Protein AF-A0A8T9BQ75-F1 (afdb_monomer_lite)

Organism: NCBI:txid602035

InterPro domains:
  IPR021858 Fungal transcription factor [PF11951] (4-120)

Foldseek 3Di:
DDDPCLQFDPPVPDDPPDDSGLCPVVLVVQPLLVLLVVLSVVVVVCVVPNDPDLCVNVVSVVVSVVSLVVQCVDVVRLLALSSLVSLLSCLVCVRPDPPVVSNVVSLVSNVVSQVVLVHQVSHDSPCSSVVSCVVNPHPNDPPDDDCPVVD

Secondary structure (DSSP, 8-state):
--S-TTTS---TT--TTS-S-TTHHHHHT-HHHHHHHHHHHHHHHHHHS--S-THHHHHHHHHHHHHHHHHHTSHHHHTSHHHHHHHHHHHHH-TTS--HHHHHHHHHHHHHHHHHTTSGGG--GGGHHHHHHHHH--TTSTTPPTTTT--

Radius of gyration: 15.54 Å; chains: 1; bounding box: 38×32×38 Å

Sequence (151 aa):
MRLAPWLSYLDDSLTATSPRISWLPYAVHHPPLFHATLLVAAVHLNRRQPLRDASVLLRLKIQTIAVANESMDNASDSISDQMMMVALILLYFNVGGDDREEFVIHLKGIHQMLLLRGGVRNLGMDGMVKNWLGVCHGPWQDDWEEGAFSR

pLDDT: mean 81.85, std 16.56, range [36.25, 96.56]

Structure (mmCIF, N/CA/C/O backbone):
data_AF-A0A8T9BQ75-F1
#
_entry.id   AF-A0A8T9BQ75-F1
#
loop_
_atom_site.group_PDB
_atom_site.id
_atom_site.type_symbol
_atom_site.label_atom_id
_atom_site.label_alt_id
_atom_site.label_comp_id
_atom_site.label_asym_id
_atom_site.label_entity_id
_atom_site.label_seq_id
_atom_site.pdbx_PDB_ins_code
_atom_site.Cartn_x
_atom_site.Cartn_y
_atom_site.Cartn_z
_atom_site.occupancy
_atom_site.B_iso_or_equiv
_atom_site.auth_seq_id
_atom_site.auth_comp_id
_atom_site.auth_asym_id
_atom_site.auth_atom_id
_atom_site.pdbx_PDB_model_num
ATOM 1 N N . MET A 1 1 ? 1.018 -18.232 -17.367 1.00 38.03 1 MET A N 1
ATOM 2 C CA . MET A 1 1 ? 1.692 -17.754 -16.141 1.00 38.03 1 MET A CA 1
ATOM 3 C C . MET A 1 1 ? 0.823 -16.644 -15.555 1.00 38.03 1 MET A C 1
ATOM 5 O O . MET A 1 1 ? 0.658 -15.626 -16.215 1.00 38.03 1 MET A O 1
ATOM 9 N N . ARG A 1 2 ? 0.120 -16.922 -14.443 1.00 36.25 2 ARG A N 1
ATOM 10 C CA . ARG A 1 2 ? -0.895 -16.036 -13.833 1.00 36.25 2 ARG A CA 1
ATOM 11 C C . ARG A 1 2 ? -0.237 -14.720 -13.386 1.00 36.25 2 ARG A C 1
ATOM 13 O O . ARG A 1 2 ? 0.890 -14.752 -12.895 1.00 36.25 2 ARG A O 1
ATOM 20 N N . LEU A 1 3 ? -0.934 -13.588 -13.551 1.00 44.56 3 LEU A N 1
ATOM 21 C CA . LEU A 1 3 ? -0.646 -12.380 -12.766 1.00 44.56 3 LEU A CA 1
ATOM 22 C C . LEU A 1 3 ? -0.578 -12.791 -11.291 1.00 44.56 3 LEU A C 1
ATOM 24 O O . LEU A 1 3 ? -1.219 -13.771 -10.904 1.00 44.56 3 LEU A O 1
ATOM 28 N N . ALA A 1 4 ? 0.225 -12.088 -10.499 1.00 50.03 4 ALA A N 1
ATOM 29 C CA . ALA A 1 4 ? 0.239 -12.229 -9.051 1.00 50.03 4 ALA A CA 1
ATOM 30 C C . ALA A 1 4 ? -1.194 -12.493 -8.528 1.00 50.03 4 ALA A C 1
ATOM 32 O O . ALA A 1 4 ? -2.047 -11.628 -8.729 1.00 50.03 4 ALA A O 1
ATOM 33 N N . PRO A 1 5 ? -1.497 -13.671 -7.940 1.00 49.19 5 PRO A N 1
ATOM 34 C CA . PRO A 1 5 ? -2.872 -14.079 -7.621 1.00 49.19 5 PRO A CA 1
ATOM 35 C C . PRO A 1 5 ? -3.648 -13.068 -6.765 1.00 49.19 5 PRO A C 1
ATOM 37 O O . PRO A 1 5 ? -4.870 -13.050 -6.784 1.00 49.19 5 PRO A O 1
ATOM 40 N N . TRP A 1 6 ? -2.931 -12.194 -6.059 1.00 51.53 6 TRP A N 1
ATOM 41 C CA . TRP A 1 6 ? -3.455 -11.117 -5.221 1.00 51.53 6 TRP A CA 1
ATOM 42 C C . TRP A 1 6 ? -3.874 -9.842 -5.983 1.00 51.53 6 TRP A C 1
ATOM 44 O O . TRP A 1 6 ? -4.619 -9.025 -5.452 1.00 51.53 6 TRP A O 1
ATOM 54 N N . LEU A 1 7 ? -3.388 -9.639 -7.213 1.00 51.69 7 LEU A N 1
ATOM 55 C CA . LEU A 1 7 ? -3.745 -8.520 -8.103 1.00 51.69 7 LEU A CA 1
ATOM 56 C C . LEU A 1 7 ? -4.855 -8.908 -9.083 1.00 51.69 7 LEU A C 1
ATOM 58 O O . LEU A 1 7 ? -5.437 -8.065 -9.748 1.00 51.69 7 LEU A O 1
ATOM 62 N N . SER A 1 8 ? -5.147 -10.193 -9.204 1.00 47.38 8 SER A N 1
ATOM 63 C CA . SER A 1 8 ? -6.233 -10.699 -10.027 1.00 47.38 8 SER A CA 1
ATOM 64 C C . SER A 1 8 ? -7.095 -11.582 -9.147 1.00 47.38 8 SER A C 1
ATOM 66 O O . SER A 1 8 ? -6.848 -12.786 -9.085 1.00 47.38 8 SER A O 1
ATOM 68 N N . TYR A 1 9 ? -8.085 -11.010 -8.461 1.00 50.22 9 TYR A N 1
ATOM 69 C CA . TYR A 1 9 ? -9.139 -11.870 -7.947 1.00 50.22 9 TYR A CA 1
ATOM 70 C C . TYR A 1 9 ? -9.979 -12.358 -9.130 1.00 50.22 9 TYR A C 1
ATOM 72 O O . TYR A 1 9 ? -10.445 -11.574 -9.960 1.00 50.22 9 TYR A O 1
ATOM 80 N N . LEU A 1 10 ? -10.083 -13.681 -9.221 1.00 48.03 10 LEU A N 1
ATOM 81 C CA . LEU A 1 10 ? -11.159 -14.389 -9.892 1.00 48.03 10 LEU A CA 1
ATOM 82 C C . LEU A 1 10 ? -12.286 -14.406 -8.863 1.00 48.03 10 LEU A C 1
ATOM 84 O O . LEU A 1 10 ? -12.281 -15.246 -7.974 1.00 48.03 10 LEU A O 1
ATOM 88 N N . ASP A 1 11 ? -13.170 -13.417 -8.897 1.00 43.25 11 ASP A N 1
ATOM 89 C CA . ASP A 1 11 ? -14.451 -13.591 -8.224 1.00 43.25 11 ASP A CA 1
ATOM 90 C C . ASP A 1 11 ? -15.203 -14.689 -8.996 1.00 43.25 11 ASP A C 1
ATOM 92 O O . ASP A 1 11 ? -15.363 -14.606 -10.215 1.00 43.25 11 ASP A O 1
ATOM 96 N N . ASP A 1 12 ? -15.574 -15.763 -8.294 1.00 41.59 12 ASP A N 1
ATOM 97 C CA . ASP A 1 12 ? -16.243 -16.940 -8.864 1.00 41.59 12 ASP A CA 1
ATOM 98 C C . ASP A 1 12 ? -17.642 -16.606 -9.424 1.00 41.59 12 ASP A C 1
ATOM 100 O O . ASP A 1 12 ? -18.231 -17.409 -10.149 1.00 41.59 12 ASP A O 1
ATOM 104 N N . SER A 1 13 ? -18.166 -15.411 -9.131 1.00 47.84 13 SER A N 1
ATOM 105 C CA . SER A 1 13 ? -19.391 -14.854 -9.709 1.00 47.84 13 SER A CA 1
ATOM 106 C C . SER A 1 13 ? -19.157 -13.970 -10.947 1.00 47.84 13 SER A C 1
ATOM 108 O O . SER A 1 13 ? -20.120 -13.587 -11.621 1.00 47.84 13 SER A O 1
ATOM 110 N N . LEU A 1 14 ? -17.899 -13.681 -11.319 1.00 47.22 14 LEU A N 1
ATOM 111 C CA . LEU A 1 14 ? -17.581 -12.888 -12.510 1.00 47.22 14 LEU A CA 1
ATOM 112 C C . LEU A 1 14 ? -17.801 -13.704 -13.785 1.00 47.22 14 LEU A C 1
ATOM 114 O O . LEU A 1 14 ? -17.067 -14.633 -14.122 1.00 47.22 14 LEU A O 1
ATOM 118 N N . THR A 1 15 ? -18.807 -13.293 -14.551 1.00 49.16 15 THR A N 1
ATOM 119 C CA . THR A 1 15 ? -19.034 -13.779 -15.914 1.00 49.16 15 THR A CA 1
ATOM 120 C C . THR A 1 15 ? -17.846 -13.439 -16.824 1.00 49.16 15 THR A C 1
ATOM 122 O O . THR A 1 15 ? -17.149 -12.442 -16.629 1.00 49.16 15 THR A O 1
ATOM 125 N N . ALA A 1 16 ? -17.625 -14.252 -17.866 1.00 47.91 16 ALA A N 1
ATOM 126 C CA . ALA A 1 16 ? -16.500 -14.140 -18.809 1.00 47.91 16 ALA A CA 1
ATOM 127 C C . ALA A 1 16 ? -16.372 -12.780 -19.542 1.00 47.91 16 ALA A C 1
ATOM 129 O O . ALA A 1 16 ? -15.420 -12.577 -20.295 1.00 47.91 16 ALA A O 1
ATOM 130 N N . THR A 1 17 ? -17.320 -11.864 -19.336 1.00 45.59 17 THR A N 1
ATOM 131 C CA . THR A 1 17 ? -17.451 -10.564 -19.997 1.00 45.59 17 THR A CA 1
ATOM 132 C C . THR A 1 17 ? -16.987 -9.365 -19.160 1.00 45.59 17 THR A C 1
ATOM 134 O O . THR A 1 17 ? -16.838 -8.290 -19.734 1.00 45.59 17 THR A O 1
ATOM 137 N N . SER A 1 18 ? -16.714 -9.513 -17.854 1.00 45.12 18 SER A N 1
ATOM 138 C CA . SER A 1 18 ? -16.167 -8.426 -17.014 1.00 45.12 18 SER A CA 1
ATOM 139 C C . SER A 1 18 ? -14.665 -8.606 -16.746 1.00 45.12 18 SER A C 1
ATOM 141 O O . SER A 1 18 ? -14.202 -9.731 -16.542 1.00 45.12 18 SER A O 1
ATOM 143 N N . PRO A 1 19 ? -13.854 -7.529 -16.781 1.00 48.25 19 PRO A N 1
ATOM 144 C CA . PRO A 1 19 ? -12.406 -7.663 -16.781 1.00 48.25 19 PRO A CA 1
ATOM 145 C C . PRO A 1 19 ? -11.849 -8.150 -15.440 1.00 48.25 19 PRO A C 1
ATOM 147 O O . PRO A 1 19 ? -12.257 -7.726 -14.365 1.00 48.25 19 PRO A O 1
ATOM 150 N N . ARG A 1 20 ? -10.810 -8.982 -15.557 1.00 57.31 20 ARG A N 1
ATOM 151 C CA . ARG A 1 20 ? -9.979 -9.624 -14.518 1.00 57.31 20 ARG A CA 1
ATOM 152 C C . ARG A 1 20 ? -9.143 -8.636 -13.668 1.00 57.31 20 ARG A C 1
ATOM 154 O O . ARG A 1 20 ? -8.060 -8.995 -13.211 1.00 57.31 20 ARG A O 1
ATOM 161 N N . ILE A 1 21 ? -9.584 -7.378 -13.548 1.00 66.88 21 ILE A N 1
ATOM 162 C CA . ILE A 1 21 ? -8.822 -6.219 -13.048 1.00 66.88 21 ILE A CA 1
ATOM 163 C C . ILE A 1 21 ? -9.681 -5.412 -12.052 1.00 66.88 21 ILE A C 1
ATOM 165 O O . ILE A 1 21 ? -9.906 -4.215 -12.224 1.00 66.88 21 ILE A O 1
ATOM 169 N N . SER A 1 22 ? -10.189 -6.077 -11.012 1.00 72.00 22 SER A N 1
ATOM 170 C CA . SER A 1 22 ? -11.098 -5.486 -10.010 1.00 72.00 22 SER A CA 1
ATOM 171 C C . SER A 1 22 ? -10.499 -4.307 -9.230 1.00 72.00 22 SER A C 1
ATOM 173 O O . SER A 1 22 ? -11.227 -3.476 -8.705 1.00 72.00 22 SER A O 1
ATOM 175 N N . TRP A 1 23 ? -9.173 -4.181 -9.185 1.00 79.94 23 TRP A N 1
ATOM 176 C CA . TRP A 1 23 ? -8.471 -3.089 -8.502 1.00 79.94 23 TRP A CA 1
ATOM 177 C C . TRP A 1 23 ? -8.386 -1.794 -9.313 1.00 79.94 23 TRP A C 1
ATOM 179 O O . TRP A 1 23 ? -8.196 -0.730 -8.725 1.00 79.94 23 TRP A O 1
ATOM 189 N N . LEU A 1 24 ? -8.495 -1.853 -10.646 1.00 83.62 24 LEU A N 1
ATOM 190 C CA . LEU A 1 24 ? -8.215 -0.697 -11.505 1.00 83.62 24 LEU A CA 1
ATOM 191 C C . LEU A 1 24 ? -9.163 0.482 -11.252 1.00 83.62 24 LEU A C 1
ATOM 193 O O . LEU A 1 24 ? -8.645 1.591 -11.131 1.00 83.62 24 LEU A O 1
ATOM 197 N N . PRO A 1 25 ? -10.490 0.290 -11.096 1.00 86.88 25 PRO A N 1
ATOM 198 C CA . PRO A 1 25 ? -11.391 1.385 -10.737 1.00 86.88 25 PRO A CA 1
ATOM 199 C C . PRO A 1 25 ? -10.979 2.092 -9.439 1.00 86.88 25 PRO A C 1
ATOM 201 O O . PRO A 1 25 ? -11.023 3.314 -9.364 1.00 86.88 25 PRO A O 1
ATOM 204 N N . TYR A 1 26 ? -10.501 1.352 -8.436 1.00 90.19 26 TYR A N 1
ATOM 205 C CA . TYR A 1 26 ? -10.011 1.953 -7.195 1.00 90.19 26 TYR A CA 1
ATOM 206 C C . TYR A 1 26 ? -8.706 2.721 -7.408 1.00 90.19 26 TYR A C 1
ATOM 208 O O . TYR A 1 26 ? -8.554 3.826 -6.896 1.00 90.19 26 TYR A O 1
ATOM 216 N N . ALA A 1 27 ? -7.772 2.156 -8.178 1.00 91.75 27 ALA A N 1
ATOM 217 C CA . ALA A 1 27 ? -6.476 2.774 -8.428 1.00 91.75 27 ALA A CA 1
ATOM 218 C C . ALA A 1 27 ? -6.603 4.093 -9.203 1.00 91.75 27 ALA A C 1
ATOM 220 O O . ALA A 1 27 ? -5.989 5.078 -8.811 1.00 91.75 27 ALA A O 1
ATOM 221 N N . VAL A 1 28 ? -7.425 4.154 -10.258 1.00 91.50 28 VAL A N 1
ATOM 222 C CA . VAL A 1 28 ? -7.567 5.382 -11.071 1.00 91.50 28 VAL A CA 1
ATOM 223 C C . VAL A 1 28 ? -8.197 6.552 -10.308 1.00 91.50 28 VAL A C 1
ATOM 225 O O . VAL A 1 28 ? -7.996 7.699 -10.697 1.00 91.50 28 VAL A O 1
ATOM 228 N N . HIS A 1 29 ? -8.921 6.277 -9.220 1.00 92.19 29 HIS A N 1
ATOM 229 C CA . HIS A 1 29 ? -9.534 7.291 -8.357 1.00 92.19 29 HIS A CA 1
ATOM 230 C C . HIS A 1 29 ? -8.758 7.553 -7.057 1.00 92.19 29 HIS A C 1
ATOM 232 O O . HIS A 1 29 ? -9.161 8.417 -6.285 1.00 92.19 29 HIS A O 1
ATOM 238 N N . HIS A 1 30 ? -7.651 6.847 -6.809 1.00 94.69 30 HIS A N 1
ATOM 239 C CA . HIS A 1 30 ? -6.859 6.986 -5.587 1.00 94.69 30 HIS A CA 1
ATOM 240 C C . HIS A 1 30 ? -5.364 7.122 -5.927 1.00 94.69 30 HIS A C 1
ATOM 242 O O . HIS A 1 30 ? -4.689 6.107 -6.148 1.00 94.69 30 HIS A O 1
ATOM 248 N N . PRO A 1 31 ? -4.813 8.354 -5.966 1.00 95.38 31 PRO A N 1
ATOM 249 C CA . PRO A 1 31 ? -3.450 8.608 -6.436 1.00 95.38 31 PRO A CA 1
ATOM 250 C C . PRO A 1 31 ? -2.359 7.757 -5.762 1.00 95.38 31 PRO A C 1
ATOM 252 O O . PRO A 1 31 ? -1.522 7.219 -6.495 1.00 95.38 31 PRO A O 1
ATOM 255 N N . PRO A 1 32 ? -2.363 7.529 -4.430 1.00 96.19 32 PRO A N 1
ATOM 256 C CA . PRO A 1 32 ? -1.385 6.634 -3.806 1.00 96.19 32 PRO A CA 1
ATOM 257 C C . PRO A 1 32 ? -1.462 5.193 -4.335 1.00 96.19 32 PRO A C 1
ATOM 259 O O . PRO A 1 32 ? -0.440 4.560 -4.598 1.00 96.19 32 PRO A O 1
ATOM 262 N N . LEU A 1 33 ? -2.679 4.682 -4.558 1.00 95.31 33 LEU A N 1
ATOM 263 C CA . LEU A 1 33 ? -2.898 3.312 -5.040 1.00 95.31 33 LEU A CA 1
ATOM 264 C C . LEU A 1 33 ? -2.518 3.170 -6.517 1.00 95.31 33 LEU A C 1
ATOM 266 O O . LEU A 1 33 ? -1.989 2.133 -6.923 1.00 95.31 33 LEU A O 1
ATOM 270 N N . PHE A 1 34 ? -2.713 4.221 -7.314 1.00 95.19 34 PHE A N 1
ATOM 271 C CA . PHE A 1 34 ? -2.194 4.276 -8.676 1.00 95.19 34 PHE A CA 1
ATOM 272 C C . PHE A 1 34 ? -0.664 4.157 -8.710 1.00 95.19 34 PHE A C 1
ATOM 274 O O . PHE A 1 34 ? -0.128 3.315 -9.430 1.00 95.19 34 PHE A O 1
ATOM 281 N N . HIS A 1 35 ? 0.048 4.938 -7.892 1.00 96.00 35 HIS A N 1
ATOM 282 C CA . HIS A 1 35 ? 1.513 4.883 -7.828 1.00 96.00 35 HIS A CA 1
ATOM 283 C C . HIS A 1 35 ? 2.014 3.526 -7.323 1.00 96.00 35 HIS A C 1
ATOM 285 O O . HIS A 1 35 ? 2.903 2.933 -7.939 1.00 96.00 35 HIS A O 1
ATOM 291 N N . ALA A 1 36 ? 1.371 2.976 -6.289 1.00 94.38 36 ALA A N 1
ATOM 292 C CA . ALA A 1 36 ? 1.658 1.630 -5.807 1.00 94.38 36 ALA A CA 1
ATOM 293 C C . ALA A 1 36 ? 1.468 0.585 -6.921 1.00 94.38 36 ALA A C 1
ATOM 295 O O . ALA A 1 36 ? 2.316 -0.282 -7.110 1.00 94.38 36 ALA A O 1
ATOM 296 N N . THR A 1 37 ? 0.418 0.702 -7.738 1.00 92.50 37 THR A N 1
ATOM 297 C CA . THR A 1 37 ? 0.192 -0.181 -8.895 1.00 92.50 37 THR A CA 1
ATOM 298 C C . THR A 1 37 ? 1.347 -0.110 -9.901 1.00 92.50 37 THR A C 1
ATOM 300 O O . THR A 1 37 ? 1.819 -1.150 -10.369 1.00 92.50 37 THR A O 1
ATOM 303 N N . LEU A 1 38 ? 1.833 1.094 -10.224 1.00 93.25 38 LEU A N 1
ATOM 304 C CA . LEU A 1 38 ? 2.976 1.276 -11.128 1.00 93.25 38 LEU A CA 1
ATOM 305 C C . LEU A 1 38 ? 4.253 0.646 -10.565 1.00 93.25 38 LEU A C 1
ATOM 307 O O . LEU A 1 38 ? 4.982 -0.018 -11.306 1.00 93.25 38 LEU A O 1
ATOM 311 N N . LEU A 1 39 ? 4.501 0.800 -9.260 1.00 92.62 39 LEU A N 1
ATOM 312 C CA . LEU A 1 39 ? 5.607 0.137 -8.573 1.00 92.62 39 LEU A CA 1
ATOM 313 C C . LEU A 1 39 ? 5.513 -1.384 -8.725 1.00 92.62 39 LEU A C 1
ATOM 315 O O . LEU A 1 39 ? 6.477 -2.019 -9.150 1.00 92.62 39 LEU A O 1
ATOM 319 N N . VAL A 1 40 ? 4.348 -1.970 -8.442 1.00 89.19 40 VAL A N 1
ATOM 320 C CA . VAL A 1 40 ? 4.144 -3.419 -8.564 1.00 89.19 40 VAL A CA 1
ATOM 321 C C . VAL A 1 40 ? 4.364 -3.893 -9.998 1.00 89.19 40 VAL A C 1
ATOM 323 O O . VAL A 1 40 ? 5.070 -4.880 -10.224 1.00 89.19 40 VAL A O 1
ATOM 326 N N . ALA A 1 41 ? 3.822 -3.174 -10.982 1.00 88.31 41 ALA A N 1
ATOM 327 C CA . ALA A 1 41 ? 4.040 -3.478 -12.391 1.00 88.31 41 ALA A CA 1
ATOM 328 C C . ALA A 1 41 ? 5.536 -3.454 -12.747 1.00 88.31 41 ALA A C 1
ATOM 330 O O . ALA A 1 41 ? 6.032 -4.394 -13.372 1.00 88.31 41 ALA A O 1
ATOM 331 N N . ALA A 1 42 ? 6.274 -2.436 -12.296 1.00 90.31 42 ALA A N 1
ATOM 332 C CA . ALA A 1 42 ? 7.710 -2.321 -12.524 1.00 90.31 42 ALA A CA 1
ATOM 333 C C . ALA A 1 42 ? 8.504 -3.451 -11.849 1.00 90.31 42 ALA A C 1
ATOM 335 O O . ALA A 1 42 ? 9.381 -4.035 -12.486 1.00 90.31 42 ALA A O 1
ATOM 336 N N . VAL A 1 43 ? 8.170 -3.825 -10.608 1.00 88.00 43 VAL A N 1
ATOM 337 C CA . VAL A 1 43 ? 8.792 -4.963 -9.907 1.00 88.00 43 VAL A CA 1
ATOM 338 C C . VAL A 1 43 ? 8.555 -6.267 -10.671 1.00 88.00 43 VAL A C 1
ATOM 340 O O . VAL A 1 43 ? 9.488 -7.046 -10.877 1.00 88.00 43 VAL A O 1
ATOM 343 N N . HIS A 1 44 ? 7.328 -6.513 -11.137 1.00 83.75 44 HIS A N 1
ATOM 344 C CA . HIS A 1 44 ? 7.020 -7.706 -11.927 1.00 83.75 44 HIS A CA 1
ATOM 345 C C . HIS A 1 44 ? 7.746 -7.730 -13.270 1.00 83.75 44 HIS A C 1
ATOM 347 O O . HIS A 1 44 ? 8.243 -8.786 -13.667 1.00 83.75 44 HIS A O 1
ATOM 353 N N . LEU A 1 45 ? 7.824 -6.594 -13.965 1.00 86.81 45 LEU A N 1
ATOM 354 C CA . LEU A 1 45 ? 8.591 -6.482 -15.203 1.00 86.81 45 LEU A CA 1
ATOM 355 C C . LEU A 1 45 ? 10.074 -6.757 -14.945 1.00 86.81 45 LEU A C 1
ATOM 357 O O . LEU A 1 45 ? 10.633 -7.614 -15.621 1.00 86.81 45 LEU A O 1
ATOM 361 N N . ASN A 1 46 ? 10.663 -6.149 -13.911 1.00 87.88 46 ASN A N 1
ATOM 362 C CA . ASN A 1 46 ? 12.061 -6.351 -13.527 1.00 87.88 46 ASN A CA 1
ATOM 363 C C . ASN A 1 46 ? 12.390 -7.822 -13.212 1.00 87.88 46 ASN A C 1
ATOM 365 O O . ASN A 1 46 ? 13.460 -8.308 -13.561 1.00 87.88 46 ASN A O 1
ATOM 369 N N . ARG A 1 47 ? 11.456 -8.561 -12.592 1.00 84.56 47 ARG A N 1
ATOM 370 C CA . ARG A 1 47 ? 11.604 -10.009 -12.333 1.00 84.56 47 ARG A CA 1
ATOM 371 C C . ARG A 1 47 ? 11.599 -10.855 -13.610 1.00 84.56 47 ARG A C 1
ATOM 373 O O . ARG A 1 47 ? 12.199 -11.923 -13.629 1.00 84.56 47 ARG A O 1
ATOM 380 N N . ARG A 1 48 ? 10.892 -10.418 -14.658 1.00 84.88 48 ARG A N 1
ATOM 381 C CA . ARG A 1 48 ? 10.815 -11.128 -15.951 1.00 84.88 48 ARG A CA 1
ATOM 382 C C . ARG A 1 48 ? 11.981 -10.776 -16.863 1.00 84.88 48 ARG A C 1
ATOM 384 O O . ARG A 1 48 ? 12.491 -11.634 -17.573 1.00 84.88 48 ARG A O 1
ATOM 391 N N . GLN A 1 49 ? 12.350 -9.507 -16.860 1.00 88.12 49 GLN A N 1
ATOM 392 C CA . GLN A 1 49 ? 13.438 -8.943 -17.627 1.00 88.12 49 GLN A CA 1
ATOM 393 C C . GLN A 1 49 ? 14.041 -7.822 -16.780 1.00 88.12 49 GLN A C 1
ATOM 395 O O . GLN A 1 49 ? 13.383 -6.790 -16.617 1.00 88.12 49 GLN A O 1
ATOM 400 N N . PRO A 1 50 ? 15.261 -8.006 -16.245 1.00 89.25 50 PRO A N 1
ATOM 401 C CA . PRO A 1 50 ? 15.912 -6.980 -15.449 1.00 89.25 50 PRO A CA 1
ATOM 402 C C . PRO A 1 50 ? 15.912 -5.638 -16.179 1.00 89.25 50 PRO A C 1
ATOM 404 O O . PRO A 1 50 ? 16.298 -5.540 -17.349 1.00 89.25 50 PRO A O 1
ATOM 407 N N . LEU A 1 51 ? 15.435 -4.608 -15.487 1.00 87.75 51 LEU A N 1
ATOM 408 C CA . LEU A 1 51 ? 15.478 -3.237 -15.960 1.00 87.75 51 LEU A CA 1
ATOM 409 C C . LEU A 1 51 ? 16.943 -2.827 -16.113 1.00 87.75 51 LEU A C 1
ATOM 411 O O . LEU A 1 51 ? 17.794 -3.194 -15.305 1.00 87.75 51 LEU A O 1
ATOM 415 N N . ARG A 1 52 ? 17.233 -2.028 -17.143 1.00 90.19 52 ARG A N 1
ATOM 416 C CA . ARG A 1 52 ? 18.587 -1.491 -17.366 1.00 90.19 52 ARG A CA 1
ATOM 417 C C . ARG A 1 52 ? 19.069 -0.633 -16.197 1.00 90.19 52 ARG A C 1
ATOM 419 O O . ARG A 1 52 ? 20.260 -0.586 -15.927 1.00 90.19 52 ARG A O 1
ATOM 426 N N . ASP A 1 53 ? 18.131 0.036 -15.538 1.00 89.88 53 ASP A N 1
ATOM 427 C CA . ASP A 1 53 ? 18.362 0.865 -14.366 1.00 89.88 53 ASP A CA 1
ATOM 428 C C . ASP A 1 53 ? 17.452 0.392 -13.225 1.00 89.88 53 ASP A C 1
ATOM 430 O O . ASP A 1 53 ? 16.238 0.611 -13.239 1.00 89.88 53 ASP A O 1
ATOM 434 N N . ALA A 1 54 ? 18.047 -0.270 -12.234 1.00 83.19 54 ALA A N 1
ATOM 435 C CA . ALA A 1 54 ? 17.332 -0.762 -11.060 1.00 83.19 54 ALA A CA 1
ATOM 436 C C . ALA A 1 54 ? 16.858 0.373 -10.130 1.00 83.19 54 ALA A C 1
ATOM 438 O O . ALA A 1 54 ? 15.916 0.171 -9.360 1.00 83.19 54 ALA A O 1
ATOM 439 N N . SER A 1 55 ? 17.442 1.578 -10.226 1.00 89.31 55 SER A N 1
ATOM 440 C CA . SER A 1 55 ? 17.059 2.732 -9.398 1.00 89.31 55 SER A CA 1
ATOM 441 C C . SER A 1 55 ? 15.626 3.204 -9.666 1.00 89.31 55 SER A C 1
ATOM 443 O O . SER A 1 55 ? 15.004 3.833 -8.809 1.00 89.31 55 SER A O 1
ATOM 445 N N . VAL A 1 56 ? 15.056 2.835 -10.820 1.00 91.81 56 VAL A N 1
ATOM 446 C CA . VAL A 1 56 ? 13.650 3.081 -11.165 1.00 91.81 56 VAL A CA 1
ATOM 447 C C . VAL A 1 56 ? 12.703 2.504 -10.111 1.00 91.81 56 VAL A C 1
ATOM 449 O O . VAL A 1 56 ? 11.724 3.160 -9.763 1.00 91.81 56 VAL A O 1
ATOM 452 N N . LEU A 1 57 ? 12.997 1.320 -9.563 1.00 91.69 57 LEU A N 1
ATOM 453 C CA . LEU A 1 57 ? 12.146 0.700 -8.542 1.00 91.69 57 LEU A CA 1
ATOM 454 C C . LEU A 1 57 ? 12.152 1.508 -7.241 1.00 91.69 57 LEU A C 1
ATOM 456 O O . LEU A 1 57 ? 11.094 1.766 -6.669 1.00 91.69 57 LEU A O 1
ATOM 460 N N . LEU A 1 58 ? 13.334 1.964 -6.815 1.00 91.88 58 LEU A N 1
ATOM 461 C CA . LEU A 1 58 ? 13.476 2.810 -5.632 1.00 91.88 58 LEU A CA 1
ATOM 462 C C . LEU A 1 58 ? 12.774 4.160 -5.828 1.00 91.88 58 LEU A C 1
ATOM 464 O O . LEU A 1 58 ? 12.054 4.614 -4.945 1.00 91.88 58 LEU A O 1
ATOM 468 N N . ARG A 1 59 ? 12.914 4.778 -7.006 1.00 93.88 59 ARG A N 1
ATOM 469 C CA . ARG A 1 59 ? 12.218 6.029 -7.341 1.00 93.88 59 ARG A CA 1
ATOM 470 C C . ARG A 1 59 ? 10.699 5.881 -7.294 1.00 93.88 59 ARG A C 1
ATOM 472 O O . ARG A 1 59 ? 10.038 6.733 -6.713 1.00 93.88 59 ARG A O 1
ATOM 479 N N . LEU A 1 60 ? 10.154 4.806 -7.867 1.00 94.75 60 LEU A N 1
ATOM 480 C CA . LEU A 1 60 ? 8.713 4.532 -7.832 1.00 94.75 60 LEU A CA 1
ATOM 481 C C . LEU A 1 60 ? 8.210 4.310 -6.400 1.00 94.75 60 LEU A C 1
ATOM 483 O O . LEU A 1 60 ? 7.131 4.790 -6.053 1.00 94.75 60 LEU A O 1
ATOM 487 N N . LYS A 1 61 ? 8.999 3.643 -5.549 1.00 94.12 61 LYS A N 1
ATOM 488 C CA . LYS A 1 61 ? 8.692 3.516 -4.119 1.00 94.12 61 LYS A CA 1
ATOM 489 C C . LYS A 1 61 ? 8.677 4.874 -3.421 1.00 94.12 61 LYS A C 1
ATOM 491 O O . LYS A 1 61 ? 7.686 5.192 -2.773 1.00 94.12 61 LYS A O 1
ATOM 496 N N . ILE A 1 62 ? 9.721 5.686 -3.592 1.00 94.56 62 ILE A N 1
ATOM 497 C CA . ILE A 1 62 ? 9.804 7.030 -2.995 1.00 94.56 62 ILE A CA 1
ATOM 498 C C . ILE A 1 62 ? 8.600 7.881 -3.418 1.00 94.56 62 ILE A C 1
ATOM 500 O O . ILE A 1 62 ? 7.971 8.511 -2.576 1.00 94.56 62 ILE A O 1
ATOM 504 N N . GLN A 1 63 ? 8.235 7.854 -4.703 1.00 96.44 63 GLN A N 1
ATOM 505 C CA . GLN A 1 63 ? 7.057 8.562 -5.213 1.00 96.44 63 GLN A CA 1
ATOM 506 C C . GLN A 1 63 ? 5.753 8.043 -4.598 1.00 96.44 63 GLN A C 1
ATOM 508 O O . GLN A 1 63 ? 4.897 8.838 -4.224 1.00 96.44 63 GLN A O 1
ATOM 513 N N . THR A 1 64 ? 5.610 6.723 -4.456 1.00 96.12 64 THR A N 1
ATOM 514 C CA . THR A 1 64 ? 4.433 6.113 -3.820 1.00 96.12 64 THR A CA 1
ATOM 515 C C . THR A 1 64 ? 4.292 6.573 -2.370 1.00 96.12 64 THR A C 1
ATOM 517 O O . THR A 1 64 ? 3.205 6.974 -1.968 1.00 96.12 64 THR A O 1
ATOM 520 N N . ILE A 1 65 ? 5.388 6.564 -1.604 1.00 94.75 65 ILE A N 1
ATOM 521 C CA . ILE A 1 65 ? 5.406 7.015 -0.205 1.00 94.75 65 ILE A CA 1
ATOM 522 C C . ILE A 1 65 ? 5.096 8.512 -0.110 1.00 94.75 65 ILE A C 1
ATOM 524 O O . ILE A 1 65 ? 4.296 8.907 0.729 1.00 94.75 65 ILE A O 1
ATOM 528 N N . ALA A 1 66 ? 5.680 9.341 -0.979 1.00 96.31 66 ALA A N 1
ATOM 529 C CA . ALA A 1 66 ? 5.429 10.781 -0.981 1.00 96.31 66 ALA A CA 1
ATOM 530 C C . ALA A 1 66 ? 3.937 11.098 -1.181 1.00 96.31 66 ALA A C 1
ATOM 532 O O . ALA A 1 66 ? 3.339 11.786 -0.358 1.00 96.31 66 ALA A O 1
ATOM 533 N N . VAL A 1 67 ? 3.315 10.511 -2.208 1.00 96.06 67 VAL A N 1
ATOM 534 C CA . VAL A 1 67 ? 1.889 10.722 -2.512 1.00 96.06 67 VAL A CA 1
ATOM 535 C C . VAL A 1 67 ? 0.985 10.115 -1.428 1.00 96.06 67 VAL A C 1
ATOM 537 O O . VAL A 1 67 ? -0.071 10.666 -1.115 1.00 96.06 67 VAL A O 1
ATOM 540 N N . ALA A 1 68 ? 1.388 8.992 -0.823 1.00 94.94 68 ALA A N 1
ATOM 541 C CA . ALA A 1 68 ? 0.677 8.414 0.316 1.00 94.94 68 ALA A CA 1
ATOM 542 C C . ALA A 1 68 ? 0.696 9.353 1.529 1.00 94.94 68 ALA A C 1
ATOM 544 O O . ALA A 1 68 ? -0.356 9.593 2.115 1.00 94.94 68 ALA A O 1
ATOM 545 N N . ASN A 1 69 ? 1.858 9.927 1.857 1.00 94.25 69 ASN A N 1
ATOM 546 C CA . ASN A 1 69 ? 2.009 10.881 2.954 1.00 94.25 69 ASN A CA 1
ATOM 547 C C . ASN A 1 69 ? 1.152 12.134 2.742 1.00 94.25 69 ASN A C 1
ATOM 549 O O . ASN A 1 69 ? 0.470 12.547 3.670 1.00 94.25 69 ASN A O 1
ATOM 553 N N . GLU A 1 70 ? 1.115 12.682 1.525 1.00 93.19 70 GLU A N 1
ATOM 554 C CA . GLU A 1 70 ? 0.232 13.811 1.183 1.00 93.19 70 GLU A CA 1
ATOM 555 C C . GLU A 1 70 ? -1.251 13.478 1.408 1.00 93.19 70 GLU A C 1
ATOM 557 O O . GLU A 1 70 ? -2.030 14.321 1.843 1.00 93.19 70 GLU A O 1
ATOM 562 N N . SER A 1 71 ? -1.653 12.231 1.150 1.00 90.19 71 SER A N 1
ATOM 563 C CA . SER A 1 71 ? -3.038 11.787 1.356 1.00 90.19 71 SER A CA 1
ATOM 564 C C . SER A 1 71 ? -3.358 11.480 2.825 1.00 90.19 71 SER A C 1
ATOM 566 O O . SER A 1 71 ? -4.531 11.396 3.183 1.00 90.19 71 SER A O 1
ATOM 568 N N . MET A 1 72 ? -2.348 11.316 3.692 1.00 87.38 72 MET A N 1
A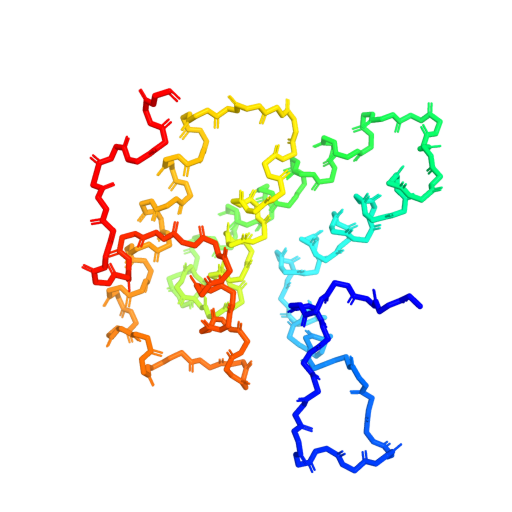TOM 569 C CA . MET A 1 72 ? -2.565 11.053 5.120 1.00 87.38 72 MET A CA 1
ATOM 570 C C . MET A 1 72 ? -3.081 12.273 5.890 1.00 87.38 72 MET A C 1
ATOM 572 O O . MET A 1 72 ? -3.706 12.094 6.937 1.00 87.38 72 MET A O 1
ATOM 576 N N . ASP A 1 73 ? -2.889 13.484 5.362 1.00 87.44 73 ASP A N 1
ATOM 577 C CA . ASP A 1 73 ? -3.432 14.716 5.950 1.00 87.44 73 ASP A CA 1
ATOM 578 C C . ASP A 1 73 ? -4.971 14.735 5.932 1.00 87.44 73 ASP A C 1
ATOM 580 O O . ASP A 1 73 ? -5.606 15.415 6.742 1.00 87.44 73 ASP A O 1
ATOM 584 N N . ASN A 1 74 ? -5.591 13.947 5.046 1.00 88.19 74 ASN A N 1
ATOM 585 C CA . ASN A 1 74 ? -7.028 13.723 5.046 1.00 88.19 74 ASN A CA 1
ATOM 586 C C . ASN A 1 74 ? -7.391 12.483 5.880 1.00 88.19 74 ASN A C 1
ATOM 588 O O . ASN A 1 74 ? -7.125 11.343 5.497 1.00 88.19 74 ASN A O 1
ATOM 592 N N . ALA A 1 75 ? -8.086 12.704 6.997 1.00 81.62 75 ALA A N 1
ATOM 593 C CA . ALA A 1 75 ? -8.510 11.643 7.908 1.00 81.62 75 ALA A CA 1
ATOM 594 C C . ALA A 1 75 ? -9.409 10.570 7.261 1.00 81.62 75 ALA A C 1
ATOM 596 O O . ALA A 1 75 ? -9.371 9.423 7.701 1.00 81.62 75 ALA A O 1
ATOM 597 N N . SER A 1 76 ? -10.217 10.900 6.241 1.00 83.25 76 SER A N 1
ATOM 598 C CA . SER A 1 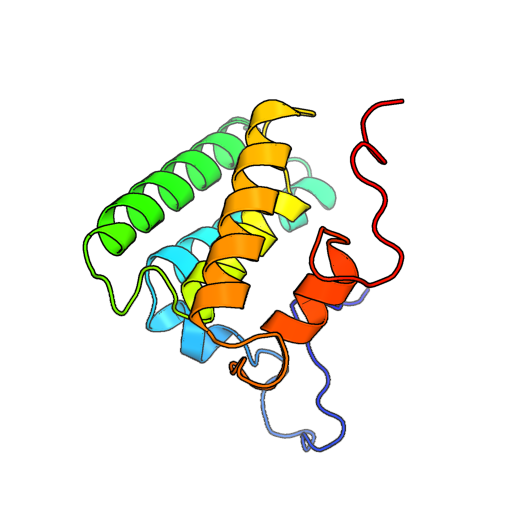76 ? -11.037 9.882 5.559 1.00 83.25 76 SER A CA 1
ATOM 599 C C . SER A 1 76 ? -10.200 8.959 4.677 1.00 83.25 76 SER A C 1
ATOM 601 O O . SER A 1 76 ? -10.512 7.776 4.537 1.00 83.25 76 SER A O 1
ATOM 603 N N . ASP A 1 77 ? -9.132 9.500 4.097 1.00 86.62 77 ASP A N 1
ATOM 604 C CA . ASP A 1 77 ? -8.310 8.799 3.116 1.00 86.62 77 ASP A CA 1
ATOM 605 C C . ASP A 1 77 ? -7.221 7.978 3.808 1.00 86.62 77 ASP A C 1
ATOM 607 O O . ASP A 1 77 ? -6.931 6.861 3.373 1.00 86.62 77 ASP A O 1
ATOM 611 N N . SER A 1 78 ? -6.695 8.470 4.936 1.00 88.31 78 SER A N 1
ATOM 612 C CA . SER A 1 78 ? -5.627 7.826 5.712 1.00 88.31 78 SER A CA 1
ATOM 613 C C . SER A 1 78 ? -5.996 6.446 6.273 1.00 88.31 78 SER A C 1
ATOM 615 O O . SER A 1 78 ? -5.108 5.627 6.498 1.00 88.31 78 SER A O 1
ATOM 617 N N . ILE A 1 79 ? -7.292 6.152 6.443 1.00 91.88 79 ILE A N 1
ATOM 618 C CA . ILE A 1 79 ? -7.807 4.838 6.881 1.00 91.88 79 ILE A CA 1
ATOM 619 C C . ILE A 1 79 ? -8.646 4.119 5.810 1.00 91.88 79 ILE A C 1
ATOM 621 O O . ILE A 1 79 ? -9.319 3.120 6.097 1.00 91.88 79 ILE A O 1
ATOM 625 N N . SER A 1 80 ? -8.642 4.624 4.574 1.00 94.88 80 SER A N 1
ATOM 626 C CA . SER A 1 80 ? -9.376 4.019 3.461 1.00 94.88 80 SER A CA 1
ATOM 627 C C . SER A 1 80 ? -8.845 2.621 3.118 1.00 94.88 80 SER A C 1
ATOM 629 O O . SER A 1 80 ? -7.692 2.276 3.389 1.00 94.88 80 SER A O 1
ATOM 631 N N . ASP A 1 81 ? -9.683 1.797 2.483 1.00 94.88 81 ASP A N 1
ATOM 632 C CA . ASP A 1 81 ? -9.264 0.476 1.994 1.00 94.88 81 ASP A CA 1
ATOM 633 C C . ASP A 1 81 ? -8.126 0.590 0.973 1.00 94.88 81 ASP A C 1
ATOM 635 O O . ASP A 1 81 ? -7.202 -0.222 0.956 1.00 94.88 81 ASP A O 1
ATOM 639 N N . GLN A 1 82 ? -8.160 1.642 0.159 1.00 95.44 82 GLN A N 1
ATOM 640 C CA . GLN A 1 82 ? -7.159 1.936 -0.851 1.00 95.44 82 GLN A CA 1
ATOM 641 C C . GLN A 1 82 ? -5.815 2.300 -0.216 1.00 95.44 82 GLN A C 1
ATOM 643 O O . GLN A 1 82 ? -4.780 1.830 -0.689 1.00 95.44 82 GLN A O 1
ATOM 648 N N . MET A 1 83 ? -5.809 3.088 0.862 1.00 96.56 83 MET A N 1
ATOM 649 C CA . MET A 1 83 ? -4.586 3.392 1.608 1.00 96.56 83 MET A CA 1
ATOM 650 C C . MET A 1 83 ? -4.033 2.153 2.320 1.00 96.56 83 MET A C 1
ATOM 652 O O . MET A 1 83 ? -2.830 1.891 2.269 1.00 96.56 83 MET A O 1
ATOM 656 N N . MET A 1 84 ? -4.904 1.319 2.895 1.00 95.50 84 MET A N 1
ATOM 657 C CA . MET A 1 84 ? -4.486 0.047 3.490 1.00 95.50 84 MET A CA 1
ATOM 658 C C . MET A 1 84 ? -3.849 -0.884 2.445 1.00 95.50 84 MET A C 1
ATOM 660 O O . MET A 1 84 ? -2.819 -1.501 2.715 1.00 95.50 84 MET A O 1
ATOM 664 N N . MET A 1 85 ? -4.395 -0.932 1.225 1.00 93.94 85 MET A N 1
ATOM 665 C CA . MET A 1 85 ? -3.789 -1.651 0.097 1.00 93.94 85 MET A CA 1
ATOM 666 C C . MET A 1 85 ? -2.407 -1.111 -0.277 1.00 93.94 85 MET A C 1
ATOM 668 O O . MET A 1 85 ? -1.508 -1.900 -0.556 1.00 93.94 85 MET A O 1
ATOM 672 N N . VAL A 1 86 ? -2.207 0.210 -0.265 1.00 95.31 86 VAL A N 1
ATOM 673 C CA . VAL A 1 86 ? -0.891 0.823 -0.517 1.00 95.31 86 VAL A CA 1
ATOM 674 C C . VAL A 1 86 ? 0.125 0.363 0.523 1.00 95.31 86 VAL A C 1
ATOM 676 O O . VAL A 1 86 ? 1.209 -0.089 0.155 1.00 95.31 86 VAL A O 1
ATOM 679 N N . ALA A 1 87 ? -0.236 0.403 1.807 1.00 94.69 87 ALA A N 1
ATOM 680 C CA . ALA A 1 87 ? 0.634 -0.067 2.880 1.00 94.69 87 ALA A CA 1
ATOM 681 C C . ALA A 1 87 ? 0.946 -1.570 2.762 1.00 94.69 87 ALA A C 1
ATOM 683 O O . ALA A 1 87 ? 2.095 -1.968 2.935 1.00 94.69 87 ALA A O 1
ATOM 684 N N . LEU A 1 88 ? -0.041 -2.400 2.402 1.00 93.06 88 LEU A N 1
ATOM 685 C CA . LEU A 1 88 ? 0.145 -3.838 2.165 1.00 93.06 88 LEU A CA 1
ATOM 686 C C . LEU A 1 88 ? 1.067 -4.125 0.971 1.00 93.06 88 LEU A C 1
ATOM 688 O O . LEU A 1 88 ? 1.894 -5.034 1.041 1.00 93.06 88 LEU A O 1
ATOM 692 N N . ILE A 1 89 ? 0.960 -3.344 -0.106 1.00 91.62 89 ILE A N 1
ATOM 693 C CA . ILE A 1 89 ? 1.850 -3.433 -1.269 1.00 91.62 89 ILE A CA 1
ATOM 694 C C . ILE A 1 89 ? 3.289 -3.082 -0.870 1.00 91.62 89 ILE A C 1
ATOM 696 O O . ILE A 1 89 ? 4.210 -3.826 -1.207 1.00 91.62 89 ILE A O 1
ATOM 700 N N . LEU A 1 90 ? 3.490 -1.973 -0.152 1.00 92.25 90 LEU A N 1
ATOM 701 C CA . LEU A 1 90 ? 4.820 -1.549 0.296 1.00 92.25 90 LEU A CA 1
ATOM 702 C C . LEU A 1 90 ? 5.448 -2.582 1.243 1.00 92.25 90 LEU A C 1
ATOM 704 O O . LEU A 1 90 ? 6.591 -2.978 1.018 1.00 92.25 90 LEU A O 1
ATOM 708 N N . LEU A 1 91 ? 4.665 -3.106 2.193 1.00 90.81 91 LEU A N 1
ATOM 709 C CA . LEU A 1 91 ? 5.063 -4.203 3.078 1.00 90.81 91 LEU A CA 1
ATOM 710 C C . LEU A 1 91 ? 5.520 -5.440 2.292 1.00 90.81 91 LEU A C 1
ATOM 712 O O . LEU A 1 91 ? 6.606 -5.959 2.527 1.00 90.81 91 LEU A O 1
ATOM 716 N N . TYR A 1 92 ? 4.697 -5.916 1.353 1.00 86.94 92 TYR A N 1
ATOM 717 C CA . TYR A 1 92 ? 4.960 -7.160 0.625 1.00 86.94 92 TYR A CA 1
ATOM 71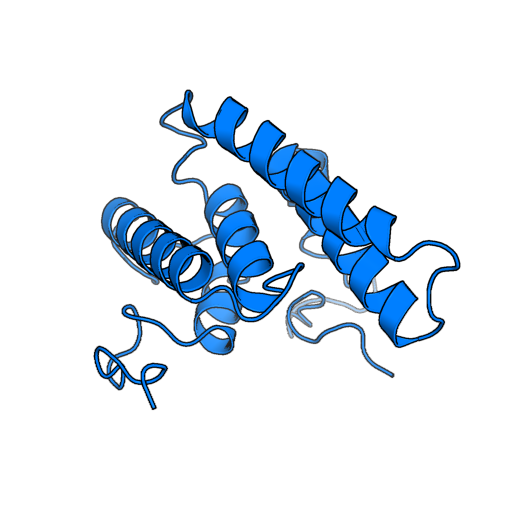8 C C . TYR A 1 92 ? 6.200 -7.077 -0.265 1.00 86.94 92 TYR A C 1
ATOM 720 O O . TYR A 1 92 ? 6.945 -8.047 -0.405 1.00 86.94 92 TYR A O 1
ATOM 728 N N . PHE A 1 93 ? 6.395 -5.938 -0.930 1.00 80.06 93 PHE A N 1
ATOM 729 C CA . PHE A 1 93 ? 7.483 -5.805 -1.889 1.00 80.06 93 PHE A CA 1
ATOM 730 C C . PHE A 1 93 ? 8.790 -5.311 -1.275 1.00 80.06 93 PHE A C 1
ATOM 732 O O . PHE A 1 93 ? 9.808 -5.482 -1.948 1.00 80.06 93 PHE A O 1
ATOM 739 N N . ASN A 1 94 ? 8.758 -4.717 -0.070 1.00 76.75 94 ASN A N 1
ATOM 740 C CA . ASN A 1 94 ? 9.892 -4.146 0.674 1.00 76.75 94 ASN A CA 1
ATOM 741 C C . ASN A 1 94 ? 11.025 -3.651 -0.252 1.00 76.75 94 ASN A C 1
ATOM 743 O O . ASN A 1 94 ? 12.167 -4.116 -0.228 1.00 76.75 94 ASN A O 1
ATOM 747 N N . VAL A 1 95 ? 10.660 -2.802 -1.223 1.00 63.03 95 VAL A N 1
ATOM 748 C CA . VAL A 1 95 ? 11.528 -2.523 -2.377 1.00 63.03 95 VAL A CA 1
ATOM 749 C C . VAL A 1 95 ? 12.714 -1.692 -1.910 1.00 63.03 95 VAL A C 1
ATOM 751 O O . VAL A 1 95 ? 12.542 -0.545 -1.525 1.00 63.03 95 VAL A O 1
ATOM 754 N N . GLY A 1 96 ? 13.927 -2.230 -1.971 1.00 58.91 96 GLY A N 1
ATOM 755 C CA . GLY A 1 96 ? 15.127 -1.532 -1.492 1.00 58.91 96 GLY A CA 1
ATOM 756 C C . GLY A 1 96 ? 15.960 -2.339 -0.501 1.00 58.91 96 GLY A C 1
ATOM 757 O O . GLY A 1 96 ? 17.109 -1.974 -0.280 1.00 58.91 96 GLY A O 1
ATOM 758 N N . GLY A 1 97 ? 15.444 -3.462 0.007 1.00 64.94 97 GLY A N 1
ATOM 759 C CA . GLY A 1 97 ? 16.212 -4.409 0.815 1.00 64.94 97 GLY A CA 1
ATOM 760 C C . GLY A 1 97 ? 15.396 -5.003 1.955 1.00 64.94 97 GLY A C 1
ATOM 761 O O . GLY A 1 97 ? 14.208 -4.736 2.081 1.00 64.94 97 GLY A O 1
ATOM 762 N N . ASP A 1 98 ? 16.057 -5.807 2.784 1.00 66.38 98 ASP A N 1
ATOM 763 C CA . ASP A 1 98 ? 15.511 -6.355 4.028 1.00 66.38 98 ASP A CA 1
ATOM 764 C C . ASP A 1 98 ? 15.571 -5.296 5.146 1.00 66.38 98 ASP A C 1
ATOM 766 O O . ASP A 1 98 ? 16.292 -5.428 6.135 1.00 66.38 98 ASP A O 1
ATOM 770 N N . ASP A 1 99 ? 14.888 -4.167 4.927 1.00 78.69 99 ASP A N 1
ATOM 771 C CA . ASP A 1 99 ? 14.762 -3.125 5.943 1.00 78.69 99 ASP A CA 1
ATOM 772 C C . ASP A 1 99 ? 13.685 -3.540 6.948 1.00 78.69 99 ASP A C 1
ATOM 774 O O . ASP A 1 99 ? 12.475 -3.437 6.717 1.00 78.69 99 ASP A O 1
ATOM 778 N N . ARG A 1 100 ? 14.158 -4.064 8.076 1.00 81.31 100 ARG A N 1
ATOM 779 C CA . ARG A 1 100 ? 13.314 -4.519 9.176 1.00 81.31 100 ARG A CA 1
ATOM 780 C C . ARG A 1 100 ? 12.535 -3.377 9.822 1.00 81.31 100 ARG A C 1
ATOM 782 O O . ARG A 1 100 ? 11.420 -3.600 10.295 1.00 81.31 100 ARG A O 1
ATOM 789 N N . GLU A 1 101 ? 13.116 -2.185 9.895 1.00 85.19 101 GLU A N 1
ATOM 790 C CA . GLU A 1 101 ? 12.454 -1.040 10.513 1.00 85.19 101 GLU A CA 1
ATOM 791 C C . GLU A 1 101 ? 11.261 -0.610 9.660 1.00 85.19 101 GLU A C 1
ATOM 793 O O . GLU A 1 101 ? 10.146 -0.491 10.176 1.00 85.19 101 GLU A O 1
ATOM 798 N N . GLU A 1 102 ? 11.460 -0.509 8.345 1.00 85.88 102 GLU A N 1
ATOM 799 C CA . GLU A 1 102 ? 10.389 -0.234 7.387 1.00 85.88 102 GLU A CA 1
ATOM 800 C C . GLU A 1 102 ? 9.267 -1.280 7.465 1.00 85.88 102 GLU A C 1
ATOM 802 O O . GLU A 1 102 ? 8.082 -0.937 7.545 1.00 85.88 102 GLU A O 1
ATOM 807 N N . PHE A 1 103 ? 9.633 -2.561 7.511 1.00 85.94 103 PHE A N 1
ATOM 808 C CA . PHE A 1 103 ? 8.674 -3.655 7.630 1.00 85.94 103 PHE A CA 1
ATOM 809 C C . PHE A 1 103 ? 7.800 -3.522 8.891 1.00 85.94 103 PHE A C 1
ATOM 811 O O . PHE A 1 103 ? 6.570 -3.615 8.828 1.00 85.94 103 PHE A O 1
ATOM 818 N N . VAL A 1 104 ? 8.418 -3.238 10.043 1.00 87.88 104 VAL A N 1
ATOM 819 C CA . VAL A 1 104 ? 7.710 -3.043 11.318 1.00 87.88 104 VAL A CA 1
ATOM 820 C C . VAL A 1 104 ? 6.806 -1.807 11.281 1.00 87.88 104 VAL A C 1
ATOM 822 O O . VAL A 1 104 ? 5.697 -1.854 11.821 1.00 87.88 104 VAL A O 1
ATOM 825 N N . ILE A 1 105 ? 7.240 -0.715 10.643 1.00 89.75 105 ILE A N 1
ATOM 826 C CA . ILE A 1 105 ? 6.430 0.501 10.477 1.00 89.75 105 ILE A CA 1
ATOM 827 C C . ILE A 1 105 ? 5.154 0.186 9.691 1.00 89.75 105 ILE A C 1
ATOM 829 O O . ILE A 1 105 ? 4.058 0.532 10.143 1.00 89.75 105 ILE A O 1
ATOM 833 N N . HIS A 1 106 ? 5.265 -0.523 8.565 1.00 91.69 106 HIS A N 1
ATOM 834 C CA . HIS A 1 106 ? 4.098 -0.905 7.772 1.00 91.69 106 HIS A CA 1
ATOM 835 C C . HIS A 1 106 ? 3.155 -1.844 8.531 1.00 91.69 106 HIS A C 1
ATOM 837 O O . HIS A 1 106 ? 1.948 -1.600 8.530 1.00 91.69 106 HIS A O 1
ATOM 843 N N . LEU A 1 107 ? 3.673 -2.860 9.235 1.00 92.25 107 LEU A N 1
ATOM 844 C CA . LEU A 1 107 ? 2.846 -3.753 10.058 1.00 92.25 107 LEU A CA 1
ATOM 845 C C . LEU A 1 107 ? 2.029 -2.987 11.104 1.00 92.25 107 LEU A C 1
ATOM 847 O O . LEU A 1 107 ? 0.817 -3.193 11.213 1.00 92.25 107 LEU A O 1
ATOM 851 N N . LYS A 1 108 ? 2.677 -2.086 11.853 1.00 92.75 108 LYS A N 1
ATOM 852 C CA . LYS A 1 108 ? 2.012 -1.262 12.873 1.00 92.75 108 LYS A CA 1
ATOM 853 C C . LYS A 1 108 ? 0.961 -0.345 12.253 1.00 92.75 108 LYS A C 1
ATOM 855 O O . LYS A 1 108 ? -0.153 -0.269 12.767 1.00 92.75 108 LYS A O 1
ATOM 860 N N . GLY A 1 109 ? 1.291 0.304 11.137 1.00 93.00 109 GLY A N 1
ATOM 861 C CA . GLY A 1 109 ? 0.364 1.170 10.410 1.00 93.00 109 GLY A CA 1
ATOM 862 C C . GLY A 1 109 ? -0.879 0.418 9.929 1.00 93.00 109 GLY A C 1
ATOM 863 O O . GLY A 1 109 ? -1.999 0.861 10.174 1.00 93.00 109 GLY A O 1
ATOM 864 N N . ILE A 1 110 ? -0.700 -0.753 9.309 1.00 95.31 110 ILE A N 1
ATOM 865 C CA . ILE A 1 110 ? -1.805 -1.601 8.829 1.00 95.31 110 ILE A CA 1
ATOM 866 C C . ILE A 1 110 ? -2.676 -2.069 9.993 1.00 95.31 110 ILE A C 1
ATOM 868 O O . ILE A 1 110 ? -3.901 -1.980 9.910 1.00 95.31 110 ILE A O 1
ATOM 872 N N . HIS A 1 111 ? -2.068 -2.519 11.093 1.00 95.25 111 HIS A N 1
ATOM 873 C CA . HIS A 1 111 ? -2.815 -2.935 12.277 1.00 95.25 111 HIS A CA 1
ATOM 874 C C . HIS A 1 111 ? -3.652 -1.783 12.854 1.00 95.25 111 HIS A C 1
ATOM 876 O O . HIS A 1 111 ? -4.839 -1.959 13.124 1.00 95.25 111 HIS A O 1
ATOM 882 N N . GLN A 1 112 ? -3.081 -0.579 12.956 1.00 94.75 112 GLN A N 1
ATOM 883 C CA . GLN A 1 112 ? -3.807 0.599 13.429 1.00 94.75 112 GLN A CA 1
ATOM 884 C C . GLN A 1 112 ? -4.974 0.974 12.504 1.00 94.75 112 GLN A C 1
ATOM 886 O O . GLN A 1 112 ? -6.085 1.208 12.983 1.00 94.75 112 GLN A O 1
ATOM 891 N N . MET A 1 113 ? -4.755 0.994 11.184 1.00 95.31 113 MET A N 1
ATOM 892 C CA . MET A 1 113 ? -5.821 1.242 10.205 1.00 95.31 113 MET A CA 1
ATOM 893 C C . MET A 1 113 ? -6.946 0.205 10.332 1.00 95.31 113 MET A C 1
ATOM 895 O O . MET A 1 113 ? -8.124 0.555 10.282 1.00 95.31 113 MET A O 1
ATOM 899 N N . LEU A 1 114 ? -6.601 -1.067 10.548 1.00 95.25 114 LEU A N 1
ATOM 900 C CA . LEU A 1 114 ? -7.570 -2.148 10.709 1.00 95.25 114 LEU A CA 1
ATOM 901 C C . LEU A 1 114 ? -8.431 -1.976 11.967 1.00 95.25 114 LEU A C 1
ATOM 903 O O . LEU A 1 114 ? -9.649 -2.152 11.898 1.00 95.25 114 LEU A O 1
ATOM 907 N N . LEU A 1 115 ? -7.821 -1.606 13.097 1.00 95.00 115 LEU A N 1
ATOM 908 C CA . LEU A 1 115 ? -8.544 -1.315 14.338 1.00 95.00 115 LEU A CA 1
ATOM 909 C C . LEU A 1 115 ? -9.507 -0.135 14.159 1.00 95.00 115 LEU A C 1
ATOM 911 O O . LEU A 1 115 ? -10.674 -0.240 14.534 1.00 95.00 115 LEU A O 1
ATOM 915 N N . LEU A 1 116 ? -9.055 0.950 13.521 1.00 94.19 116 LEU A N 1
ATOM 916 C CA . LEU A 1 116 ? -9.883 2.133 13.246 1.00 94.19 116 LEU A CA 1
ATOM 917 C C . LEU A 1 116 ? -11.057 1.834 12.303 1.00 94.19 116 LEU A C 1
ATOM 919 O O . LEU A 1 116 ? -12.110 2.458 12.407 1.00 94.19 116 LEU A O 1
ATOM 923 N N . ARG A 1 117 ? -10.911 0.842 11.421 1.00 93.00 117 ARG A N 1
ATOM 924 C CA . ARG A 1 117 ? -11.986 0.350 10.548 1.00 93.00 117 ARG A CA 1
ATOM 925 C C . ARG A 1 117 ? -12.933 -0.640 11.233 1.00 93.00 117 ARG A C 1
ATOM 927 O O . ARG A 1 117 ? -13.925 -1.049 10.635 1.00 93.00 117 ARG A O 1
ATOM 934 N N . GLY A 1 118 ? -12.675 -1.014 12.486 1.00 93.69 118 GLY A N 1
ATOM 935 C CA . GLY A 1 118 ? -13.489 -1.974 13.236 1.00 93.69 118 GLY A CA 1
ATOM 936 C C . GLY A 1 118 ? -13.230 -3.434 12.851 1.00 93.69 118 GLY A C 1
ATOM 937 O O . GLY A 1 118 ? -14.092 -4.288 13.051 1.00 93.69 118 GLY A O 1
ATOM 938 N N . GLY A 1 119 ? -12.050 -3.728 12.301 1.00 92.94 119 GLY A N 1
ATOM 939 C CA . GLY A 1 119 ? -11.599 -5.082 11.994 1.00 92.94 119 GLY A CA 1
ATOM 940 C C . GLY A 1 119 ? -11.893 -5.564 10.571 1.00 92.94 119 GLY A C 1
ATOM 941 O O . GLY A 1 119 ? -12.529 -4.899 9.756 1.00 92.94 119 GLY A O 1
ATOM 942 N N . VAL A 1 120 ? -11.426 -6.783 10.279 1.00 91.50 120 VAL A N 1
ATOM 943 C CA . VAL A 1 120 ? -11.368 -7.370 8.923 1.00 91.50 120 VAL A CA 1
ATOM 944 C C . VAL A 1 120 ? -12.738 -7.468 8.242 1.00 91.50 120 VAL A C 1
ATOM 946 O O . VAL A 1 120 ? -12.832 -7.404 7.019 1.00 91.50 120 VAL A O 1
ATOM 949 N N . ARG A 1 121 ? -13.817 -7.623 9.019 1.00 90.12 121 ARG A N 1
ATOM 950 C CA . ARG A 1 121 ? -15.187 -7.770 8.494 1.00 90.12 121 ARG A CA 1
ATOM 951 C C . ARG A 1 121 ? -15.755 -6.478 7.891 1.00 90.12 121 ARG A C 1
ATOM 953 O O . ARG A 1 121 ? -16.720 -6.565 7.145 1.00 90.12 121 ARG A O 1
ATOM 960 N N . ASN A 1 122 ? -15.149 -5.326 8.180 1.00 93.81 122 ASN A N 1
ATOM 961 C CA . ASN A 1 122 ? -15.589 -4.006 7.711 1.00 93.81 122 ASN A CA 1
ATOM 962 C C . ASN A 1 122 ? -14.742 -3.464 6.543 1.00 93.81 122 ASN A C 1
ATOM 964 O O . ASN A 1 122 ? -14.813 -2.276 6.209 1.00 93.81 122 ASN A O 1
ATOM 968 N N . LEU A 1 123 ? -13.903 -4.316 5.950 1.00 91.88 123 LEU A N 1
ATOM 969 C CA . LEU A 1 123 ? -13.075 -3.969 4.798 1.00 91.88 123 LEU A CA 1
ATOM 970 C C . LEU A 1 123 ? -13.868 -4.121 3.496 1.00 91.88 123 LEU A C 1
ATOM 972 O O . LEU A 1 123 ? -14.610 -5.087 3.321 1.00 91.88 123 LEU A O 1
ATOM 976 N N . GLY A 1 124 ? -13.683 -3.171 2.584 1.00 89.50 124 GLY A N 1
ATOM 977 C CA . GLY A 1 124 ? -14.297 -3.137 1.262 1.00 89.50 124 GLY A CA 1
ATOM 978 C C . GLY A 1 124 ? -13.371 -3.650 0.158 1.00 89.50 124 GLY A C 1
ATOM 979 O O . GLY A 1 124 ? -12.656 -4.643 0.321 1.00 89.50 124 GLY A O 1
ATOM 980 N N . MET A 1 125 ? -13.419 -2.978 -0.998 1.00 88.50 125 MET A N 1
ATOM 981 C CA . MET A 1 125 ? -12.720 -3.363 -2.236 1.00 88.50 125 MET A CA 1
ATOM 982 C C . MET A 1 125 ? -12.972 -4.818 -2.654 1.00 88.50 125 MET A C 1
ATOM 984 O O . MET A 1 125 ? -12.034 -5.545 -2.981 1.00 88.50 125 MET A O 1
ATOM 988 N N . ASP A 1 126 ? -14.228 -5.263 -2.570 1.00 82.94 126 ASP A N 1
ATOM 989 C CA . ASP A 1 126 ? -14.663 -6.615 -2.944 1.00 82.94 126 ASP A CA 1
ATOM 990 C C . ASP A 1 126 ? -13.816 -7.731 -2.297 1.00 82.94 126 ASP A C 1
ATOM 992 O O . ASP A 1 126 ? -13.480 -8.745 -2.907 1.00 82.94 126 ASP A O 1
ATOM 996 N N . GLY A 1 127 ? -13.411 -7.520 -1.037 1.00 82.44 127 GLY A N 1
ATOM 997 C CA . GLY A 1 127 ? -12.625 -8.480 -0.259 1.00 82.44 127 GLY A CA 1
ATOM 998 C C . GLY A 1 127 ? -11.124 -8.489 -0.570 1.00 82.44 127 GLY A C 1
ATOM 999 O O . GLY A 1 127 ? -10.379 -9.268 0.025 1.00 82.44 127 GLY A O 1
ATOM 1000 N N . MET A 1 128 ? -10.640 -7.614 -1.450 1.00 84.06 128 MET A N 1
ATOM 1001 C CA . MET A 1 128 ? -9.233 -7.565 -1.853 1.00 84.06 128 MET A CA 1
ATOM 1002 C C . MET A 1 128 ? -8.288 -7.270 -0.691 1.00 84.06 128 MET A C 1
ATOM 1004 O O . MET A 1 128 ? -7.282 -7.963 -0.539 1.00 84.06 128 MET A O 1
ATOM 1008 N N . VAL A 1 129 ? -8.640 -6.306 0.164 1.00 89.56 129 VAL A N 1
ATOM 1009 C CA . VAL A 1 129 ? -7.834 -5.958 1.345 1.00 89.56 129 VAL A CA 1
ATOM 1010 C C . VAL A 1 129 ? -7.711 -7.159 2.278 1.00 89.56 129 VAL A C 1
ATOM 1012 O O . VAL A 1 129 ? -6.616 -7.524 2.697 1.00 89.56 129 VAL A O 1
ATOM 1015 N N . LYS A 1 130 ? -8.835 -7.839 2.536 1.00 88.69 130 LYS A N 1
ATOM 1016 C CA . LYS A 1 130 ? -8.880 -9.060 3.346 1.00 88.69 130 LYS A CA 1
ATOM 1017 C C . LYS A 1 130 ? -7.966 -10.152 2.780 1.00 88.69 130 LYS A C 1
ATOM 1019 O O . LYS A 1 130 ? -7.262 -10.808 3.541 1.00 88.69 130 LYS A O 1
ATOM 1024 N N . ASN A 1 131 ? -7.949 -10.336 1.463 1.00 83.75 131 ASN A N 1
ATOM 1025 C CA . ASN A 1 131 ? -7.086 -11.331 0.827 1.00 83.75 131 ASN A CA 1
ATOM 1026 C C . ASN A 1 131 ? -5.600 -10.984 0.981 1.00 83.75 131 ASN A C 1
ATOM 1028 O O . ASN A 1 131 ? -4.797 -11.857 1.303 1.00 83.75 131 ASN A O 1
ATOM 1032 N N . TRP A 1 132 ? -5.233 -9.713 0.812 1.00 86.06 132 TRP A N 1
ATOM 1033 C CA . TRP A 1 132 ? -3.857 -9.253 1.008 1.00 86.06 132 TRP A CA 1
ATOM 1034 C C . TRP A 1 132 ? -3.385 -9.357 2.460 1.00 86.06 132 TRP A C 1
ATOM 1036 O O . TRP A 1 132 ? -2.246 -9.751 2.695 1.00 86.06 132 TRP A O 1
ATOM 1046 N N . LEU A 1 133 ? -4.261 -9.099 3.434 1.00 88.94 133 LEU A N 1
ATOM 1047 C CA . LEU A 1 133 ? -3.974 -9.367 4.847 1.00 88.94 133 LEU A CA 1
ATOM 1048 C C . LEU A 1 133 ? -3.646 -10.851 5.089 1.00 88.94 133 LEU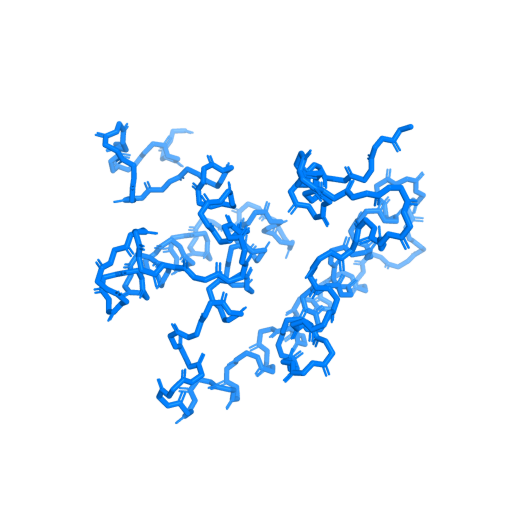 A C 1
ATOM 1050 O O . LEU A 1 133 ? -2.783 -11.159 5.911 1.00 88.94 133 LEU A O 1
ATOM 1054 N N . GLY A 1 134 ? -4.289 -11.766 4.358 1.00 83.88 134 GLY A N 1
ATOM 1055 C CA . GLY A 1 134 ? -3.961 -13.194 4.379 1.00 83.88 134 GLY A CA 1
ATOM 1056 C C . GLY A 1 134 ? -2.568 -13.504 3.819 1.00 83.88 134 GLY A C 1
ATOM 1057 O O . GLY A 1 134 ? -1.854 -14.320 4.390 1.00 83.88 134 GLY A O 1
ATOM 1058 N N . VAL A 1 135 ? -2.159 -12.823 2.741 1.00 82.38 135 VAL A N 1
ATOM 1059 C CA . VAL A 1 135 ? -0.841 -13.015 2.103 1.00 82.38 135 VAL A CA 1
ATOM 1060 C C . VAL A 1 135 ? 0.300 -12.451 2.951 1.00 82.38 135 VAL A C 1
ATOM 1062 O O . VAL A 1 135 ? 1.344 -13.088 3.052 1.00 82.38 135 VAL A O 1
ATOM 1065 N N . CYS A 1 136 ? 0.130 -11.261 3.531 1.00 83.50 136 CYS A N 1
ATOM 1066 C CA . CYS A 1 136 ? 1.232 -10.546 4.177 1.00 83.50 136 CYS A CA 1
ATOM 1067 C C . CYS A 1 136 ? 1.579 -11.024 5.595 1.00 83.50 136 CYS A C 1
ATOM 1069 O O . CYS A 1 136 ? 2.632 -10.621 6.061 1.00 83.50 136 CYS A O 1
ATOM 1071 N N . HIS A 1 137 ? 0.732 -11.836 6.247 1.00 79.25 137 HIS A N 1
ATOM 1072 C CA . HIS A 1 137 ? 0.873 -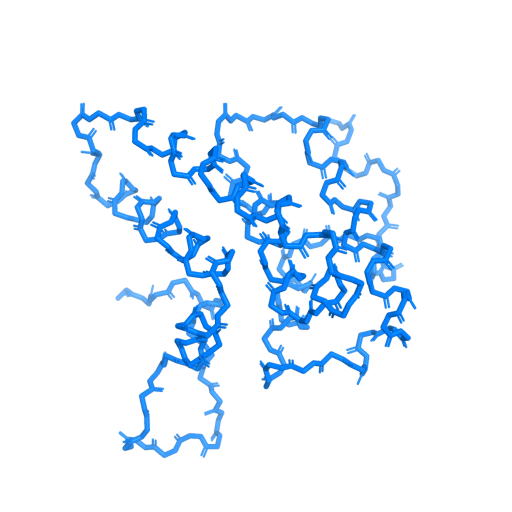12.357 7.624 1.00 79.25 137 HIS A CA 1
ATOM 1073 C C . HIS A 1 137 ? 1.377 -11.336 8.671 1.00 79.25 137 HIS A C 1
ATOM 1075 O O . HIS A 1 137 ? 2.545 -10.961 8.712 1.00 79.25 137 HIS A O 1
ATOM 1081 N N . GLY A 1 138 ? 0.489 -10.889 9.562 1.00 88.12 138 GLY A N 1
ATOM 1082 C CA . GLY A 1 138 ? 0.795 -9.840 10.539 1.00 88.12 138 GLY A CA 1
ATOM 1083 C C . GLY A 1 138 ? -0.080 -9.914 11.793 1.00 88.12 138 GLY A C 1
ATOM 1084 O O . GLY A 1 138 ? -0.878 -10.844 11.909 1.00 88.12 138 GLY A O 1
ATOM 1085 N N . PRO A 1 139 ? -0.019 -8.902 12.687 1.00 89.75 139 PRO A N 1
ATOM 1086 C CA . PRO A 1 139 ? -0.732 -8.858 13.979 1.00 89.75 139 PRO A CA 1
ATOM 1087 C C . PRO A 1 139 ? -2.269 -8.942 13.931 1.00 89.75 139 PRO A C 1
ATOM 1089 O O . PRO A 1 139 ? -2.944 -8.778 14.941 1.00 89.75 139 PRO A O 1
ATOM 1092 N N . TRP A 1 140 ? -2.844 -9.103 12.745 1.00 90.00 140 TRP A N 1
ATOM 1093 C CA . TRP A 1 140 ? -4.270 -9.283 12.485 1.00 90.00 140 TRP A CA 1
ATOM 1094 C C . TRP A 1 140 ? -4.666 -10.755 12.284 1.00 90.00 140 TRP A C 1
ATOM 1096 O O . TRP A 1 140 ? -5.817 -11.019 11.934 1.00 90.00 140 TRP A O 1
ATOM 1106 N N . GLN A 1 141 ? -3.731 -11.696 12.440 1.00 85.69 141 GLN A N 1
ATOM 1107 C CA . GLN A 1 141 ? -3.976 -13.139 12.391 1.00 85.69 141 GLN A CA 1
ATOM 1108 C C . GLN A 1 141 ? -3.813 -13.751 13.790 1.00 85.69 141 GLN A C 1
ATOM 1110 O O . GLN A 1 141 ? -2.973 -13.301 14.566 1.00 85.69 141 GLN A O 1
ATOM 1115 N N . ASP A 1 142 ? -4.627 -14.759 14.113 1.00 85.38 142 ASP A N 1
ATOM 1116 C CA . ASP A 1 142 ? -4.681 -15.361 15.457 1.00 85.38 142 ASP A CA 1
ATOM 1117 C C . ASP A 1 142 ? -3.407 -16.148 15.819 1.00 85.38 142 ASP A C 1
ATOM 1119 O O . ASP A 1 142 ? -3.098 -16.325 16.994 1.00 85.38 142 ASP A O 1
ATOM 1123 N N . ASP A 1 143 ? -2.670 -16.622 14.815 1.00 85.06 143 ASP A N 1
ATOM 1124 C CA . ASP A 1 143 ? -1.415 -17.369 14.932 1.00 85.06 143 ASP A CA 1
ATOM 1125 C C . ASP A 1 143 ? -0.164 -16.475 14.851 1.00 85.06 143 ASP A C 1
ATOM 1127 O O . ASP A 1 143 ? 0.956 -16.979 14.769 1.00 85.06 143 ASP A O 1
ATOM 1131 N N . TRP A 1 144 ? -0.335 -15.149 14.880 1.00 82.81 144 TRP A N 1
ATOM 1132 C CA . TRP A 1 144 ? 0.778 -14.206 14.862 1.00 82.81 144 TRP A CA 1
ATOM 1133 C C . TRP A 1 144 ? 1.597 -14.259 16.159 1.00 82.81 144 TRP A C 1
ATOM 1135 O O . TRP A 1 144 ? 1.096 -13.959 17.245 1.00 82.81 144 TRP A O 1
ATOM 1145 N N . GLU A 1 145 ? 2.897 -14.527 16.031 1.00 81.06 145 GLU A N 1
ATOM 1146 C CA . GLU A 1 145 ? 3.862 -14.386 17.122 1.00 81.06 145 GLU A CA 1
ATOM 1147 C C . GLU A 1 145 ? 4.674 -13.095 16.966 1.00 81.06 145 GLU A C 1
ATOM 1149 O O . GLU A 1 145 ? 5.337 -12.853 15.950 1.00 81.06 145 GLU A 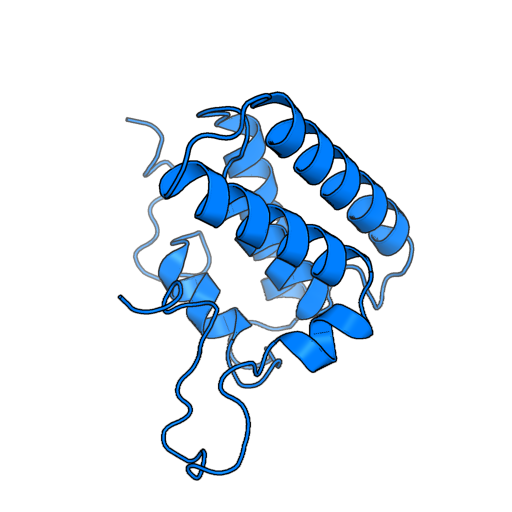O 1
ATOM 1154 N N . GLU A 1 146 ? 4.661 -12.253 18.003 1.00 69.50 146 GLU A N 1
ATOM 1155 C CA . GLU A 1 146 ? 5.460 -11.033 18.014 1.00 69.50 146 GLU A CA 1
ATOM 1156 C C . GLU A 1 146 ? 6.952 -11.385 17.918 1.00 69.50 146 GLU A C 1
ATOM 1158 O O . GLU A 1 146 ? 7.519 -12.080 18.759 1.00 69.50 146 GLU A O 1
ATOM 1163 N N . GLY A 1 147 ? 7.591 -10.919 16.844 1.00 62.94 147 GLY A N 1
ATOM 1164 C CA . GLY A 1 147 ? 8.986 -11.227 16.562 1.00 62.94 147 GLY A CA 1
ATOM 1165 C C . GLY A 1 147 ? 9.226 -12.452 15.674 1.00 62.94 147 GLY A C 1
ATOM 1166 O O . GLY A 1 147 ? 10.388 -12.832 15.540 1.00 62.94 147 GLY A O 1
ATOM 1167 N N . ALA A 1 148 ? 8.210 -13.004 15.000 1.00 58.44 148 ALA A N 1
ATOM 1168 C CA . ALA A 1 148 ? 8.360 -14.083 14.010 1.00 58.44 148 ALA A CA 1
ATOM 1169 C C . ALA A 1 148 ? 9.432 -13.814 12.925 1.00 58.44 148 ALA A C 1
ATOM 1171 O O . ALA A 1 148 ? 10.070 -14.743 12.439 1.00 58.44 148 ALA A O 1
ATOM 1172 N N . PHE A 1 149 ? 9.699 -12.544 12.604 1.00 55.72 149 PHE A N 1
ATOM 1173 C CA . PHE A 1 149 ? 10.740 -12.113 11.656 1.00 55.72 149 PHE A CA 1
ATOM 1174 C C . PHE A 1 149 ? 12.060 -11.674 12.327 1.00 55.72 149 PHE A C 1
ATOM 1176 O O . PHE A 1 149 ? 12.858 -10.954 11.736 1.00 55.72 149 PHE A O 1
ATOM 1183 N N . SER A 1 150 ? 12.276 -12.036 13.597 1.00 45.59 150 SER A N 1
ATOM 1184 C CA . SER A 1 150 ? 13.447 -11.631 14.401 1.00 45.59 150 SER A CA 1
ATOM 1185 C C . SER A 1 150 ? 14.544 -12.695 14.487 1.00 45.59 150 SER A C 1
ATOM 1187 O O . SER A 1 150 ? 15.426 -12.557 15.336 1.00 45.59 150 SER A O 1
ATOM 1189 N N . ARG A 1 151 ? 14.465 -13.763 13.687 1.00 41.91 151 ARG A N 1
ATOM 1190 C CA . ARG A 1 151 ? 15.437 -14.865 13.674 1.00 41.91 151 ARG A CA 1
ATOM 1191 C C . ARG A 1 151 ? 16.215 -14.901 12.373 1.00 41.91 151 ARG A C 1
ATOM 1193 O O . ARG A 1 151 ? 15.566 -14.749 11.319 1.00 41.91 151 ARG A O 1
#